Protein AF-A0A1C7MER9-F1 (afdb_monomer_lite)

Organism: Grifola frondosa (NCBI:txid5627)

Secondary structure (DSSP, 8-state):
----S-HHHHHHHHHHS---SSS-HHHHHH-THHHHHHHHHHHTT-TTHHHHHHHHHHHHHHHHS-TTS-HHHHHHHHHHHHHHHHHHHHHHHHHH-HHHHHHHHHHHHHHS-TTTS--S--S-TT--HHHHHHHHHHHTS-THHHHHHHHHHHHHHHHHHHSS--

pLDDT: mean 78.31, std 16.8, range [40.25, 95.25]

InterPro domains:
  IPR029032 AhpD-like [G3DSA:1.20.1290.10] (42-158)
  IPR052999 Peroxisomal Targeting Signal 1 Protein [PTHR28180] (24-131)

Radius of gyration: 22.41 Å; chains: 1; bounding box: 42×61×67 Å

Structure (mmCIF, N/CA/C/O backbone):
data_AF-A0A1C7MER9-F1
#
_entry.id   AF-A0A1C7MER9-F1
#
loop_
_atom_site.group_PDB
_atom_site.id
_atom_site.type_symbol
_atom_site.label_atom_id
_atom_site.label_alt_id
_atom_site.label_comp_id
_atom_site.label_asym_id
_atom_site.label_entity_id
_atom_site.label_seq_id
_atom_site.pdbx_PDB_ins_code
_atom_site.Cartn_x
_atom_site.Cartn_y
_atom_site.Cartn_z
_atom_site.occupancy
_atom_site.B_iso_or_equiv
_atom_site.auth_seq_id
_atom_site.auth_comp_id
_atom_site.auth_asym_id
_atom_site.auth_atom_id
_atom_site.pdbx_PDB_model_num
ATOM 1 N N . MET A 1 1 ? -5.346 -8.469 -21.659 1.00 47.72 1 MET A N 1
ATOM 2 C CA . MET A 1 1 ? -4.185 -8.322 -20.754 1.00 47.72 1 MET A CA 1
ATOM 3 C C . MET A 1 1 ? -4.530 -9.046 -19.468 1.00 47.72 1 MET A C 1
ATOM 5 O O . MET A 1 1 ? -5.666 -8.914 -19.033 1.00 47.72 1 MET A O 1
ATOM 9 N N . ALA A 1 2 ? -3.647 -9.902 -18.952 1.00 50.38 2 ALA A N 1
ATOM 10 C CA . ALA A 1 2 ? -3.983 -10.805 -17.853 1.00 50.38 2 ALA A CA 1
ATOM 11 C C . ALA A 1 2 ? -4.398 -10.006 -16.607 1.00 50.38 2 ALA A C 1
ATOM 13 O O . ALA A 1 2 ? -3.601 -9.254 -16.051 1.00 50.38 2 ALA A O 1
ATOM 14 N N . THR A 1 3 ? -5.651 -10.154 -16.185 1.00 70.88 3 THR A N 1
ATOM 15 C CA . THR A 1 3 ? -6.207 -9.574 -14.958 1.00 70.88 3 THR A CA 1
ATOM 16 C C . THR A 1 3 ? -5.643 -10.319 -13.746 1.00 70.88 3 THR A C 1
ATOM 18 O O . THR A 1 3 ? -6.328 -11.110 -13.104 1.00 70.88 3 THR A O 1
ATOM 21 N N . LEU A 1 4 ? -4.352 -10.128 -13.463 1.00 77.19 4 LEU A N 1
ATOM 22 C CA . LEU A 1 4 ? -3.630 -10.863 -12.416 1.00 77.19 4 LEU A CA 1
ATOM 23 C C . LEU A 1 4 ? -4.157 -10.543 -11.007 1.00 77.19 4 LEU A C 1
ATOM 25 O O . LEU A 1 4 ? -4.188 -11.419 -10.149 1.00 77.19 4 LEU A O 1
ATOM 29 N N . ALA A 1 5 ? -4.648 -9.324 -10.784 1.00 78.31 5 ALA A N 1
ATOM 30 C CA . ALA A 1 5 ? -5.312 -8.923 -9.544 1.00 78.31 5 ALA A CA 1
ATOM 31 C C . ALA A 1 5 ? -6.812 -9.275 -9.563 1.00 78.31 5 ALA A C 1
ATOM 33 O O . ALA A 1 5 ? -7.668 -8.403 -9.445 1.00 78.31 5 ALA A O 1
ATOM 34 N N . THR A 1 6 ? -7.153 -10.551 -9.755 1.00 88.06 6 THR A N 1
ATOM 35 C CA . THR A 1 6 ? -8.549 -11.003 -9.612 1.00 88.06 6 THR A CA 1
ATOM 36 C C . THR A 1 6 ? -8.925 -11.055 -8.127 1.00 88.06 6 THR A C 1
ATOM 38 O O . THR A 1 6 ? -8.088 -11.395 -7.291 1.00 88.06 6 THR A O 1
ATOM 41 N N . THR A 1 7 ? -10.181 -10.762 -7.781 1.00 86.75 7 THR A N 1
ATOM 42 C CA . THR A 1 7 ? -10.674 -10.811 -6.391 1.00 86.75 7 THR A CA 1
ATOM 43 C C . THR A 1 7 ? -10.415 -12.161 -5.728 1.00 86.75 7 THR A C 1
ATOM 45 O O . THR A 1 7 ? -9.922 -12.187 -4.611 1.00 86.75 7 THR A O 1
ATOM 48 N N . THR A 1 8 ? -10.600 -13.268 -6.453 1.00 89.25 8 THR A N 1
ATOM 49 C CA . THR A 1 8 ? -10.319 -14.632 -5.970 1.00 89.25 8 THR A CA 1
ATOM 50 C C . THR A 1 8 ? -8.862 -14.835 -5.554 1.00 89.25 8 THR A C 1
ATOM 52 O O . THR A 1 8 ? -8.577 -15.512 -4.567 1.00 89.25 8 THR A O 1
ATOM 55 N N . PHE A 1 9 ? -7.922 -14.232 -6.284 1.00 90.81 9 PHE A N 1
ATOM 56 C CA . PHE A 1 9 ? -6.506 -14.274 -5.937 1.00 90.81 9 PHE A CA 1
ATOM 57 C C . PHE A 1 9 ? -6.218 -13.434 -4.691 1.00 90.81 9 PHE A C 1
ATOM 59 O O . PHE A 1 9 ? -5.454 -13.868 -3.831 1.00 90.81 9 PHE A O 1
ATOM 66 N N . LEU A 1 10 ? -6.844 -12.261 -4.567 1.00 89.94 10 LEU A N 1
ATOM 67 C CA . LEU A 1 10 ? -6.699 -11.401 -3.390 1.00 89.94 10 LEU A CA 1
ATOM 68 C C . LEU A 1 10 ? -7.320 -12.038 -2.142 1.00 89.94 10 LEU A C 1
ATOM 70 O O . LEU A 1 10 ? -6.689 -12.009 -1.088 1.00 89.94 10 LEU A O 1
ATOM 74 N N . ASP A 1 11 ? -8.478 -12.690 -2.272 1.00 90.12 11 ASP A N 1
ATOM 75 C CA . ASP A 1 11 ? -9.115 -13.483 -1.213 1.00 90.12 11 ASP A CA 1
ATOM 76 C C . ASP A 1 11 ? -8.168 -14.592 -0.732 1.00 90.12 11 ASP A C 1
ATOM 78 O O . ASP A 1 11 ? -7.912 -14.744 0.466 1.00 90.12 11 ASP A O 1
ATOM 82 N N . HIS A 1 12 ? -7.590 -15.338 -1.679 1.00 91.25 12 HIS A N 1
ATOM 83 C CA . HIS A 1 12 ? -6.632 -16.393 -1.376 1.00 91.25 12 HIS A CA 1
ATOM 84 C C . HIS A 1 12 ? -5.375 -15.833 -0.696 1.00 91.25 12 HIS A C 1
ATOM 86 O O . HIS A 1 12 ? -4.958 -16.344 0.342 1.00 91.25 12 HIS A O 1
ATOM 92 N N . LEU A 1 13 ? -4.796 -14.753 -1.226 1.00 89.81 13 LEU A N 1
ATOM 93 C CA . LEU A 1 13 ? -3.622 -14.098 -0.650 1.00 89.81 13 LEU A CA 1
ATOM 94 C C . LEU A 1 13 ? -3.915 -13.634 0.779 1.00 89.81 13 LEU A C 1
ATOM 96 O O . LEU A 1 13 ? -3.145 -13.939 1.684 1.00 89.81 13 LEU A O 1
ATOM 100 N N . LYS A 1 14 ? -5.054 -12.975 1.005 1.00 88.75 14 LYS A N 1
ATOM 101 C CA . LYS A 1 14 ? -5.511 -12.530 2.325 1.00 88.75 14 LYS A CA 1
ATOM 102 C C . LYS A 1 14 ? -5.655 -13.696 3.305 1.00 88.75 14 LYS A C 1
ATOM 104 O O . LYS A 1 14 ? -5.273 -13.538 4.461 1.00 88.75 14 LYS A O 1
ATOM 109 N N . SER A 1 15 ? -6.126 -14.861 2.852 1.00 89.38 15 SER A N 1
ATOM 110 C CA . SER A 1 15 ? -6.293 -16.051 3.704 1.00 89.38 15 SER A CA 1
ATOM 111 C C . SER A 1 15 ? -4.976 -16.614 4.262 1.00 89.38 15 SER A C 1
ATOM 113 O O . SER A 1 15 ? -4.970 -17.203 5.341 1.00 89.38 15 SER A O 1
ATOM 115 N N . ILE A 1 16 ? -3.851 -16.390 3.570 1.00 91.06 16 ILE A N 1
ATOM 116 C CA . ILE A 1 16 ? -2.515 -16.837 4.002 1.00 91.06 16 ILE A CA 1
ATOM 117 C C . ILE A 1 16 ? -1.994 -15.990 5.176 1.00 91.06 16 ILE A C 1
ATOM 119 O O . ILE A 1 16 ? -1.170 -16.454 5.968 1.00 91.06 16 ILE A O 1
ATOM 123 N N . TYR A 1 17 ? -2.469 -14.750 5.325 1.00 85.38 17 TYR A N 1
ATOM 124 C CA . TYR A 1 17 ? -2.041 -13.869 6.408 1.00 85.38 17 TYR A CA 1
ATOM 125 C C . TYR A 1 17 ? -2.947 -14.027 7.634 1.00 85.38 17 TYR A C 1
ATOM 127 O O . TYR A 1 17 ? -4.158 -13.826 7.536 1.00 85.38 17 TYR A O 1
ATOM 135 N N . PRO A 1 18 ? -2.392 -14.325 8.824 1.00 77.00 18 PRO A N 1
ATOM 136 C CA . PRO A 1 18 ? -3.201 -14.540 10.015 1.00 77.00 18 PRO A CA 1
ATOM 137 C C . PRO A 1 18 ? -3.895 -13.241 10.443 1.00 77.00 18 PRO A C 1
ATOM 139 O O . PRO A 1 18 ? -3.251 -12.300 10.915 1.00 77.00 18 PRO A O 1
ATOM 142 N N . ALA A 1 19 ? -5.223 -13.205 10.329 1.00 66.94 19 ALA A N 1
ATOM 143 C CA . ALA A 1 19 ? -6.045 -12.153 10.911 1.00 66.94 19 ALA A CA 1
ATOM 144 C C . ALA A 1 19 ? -6.086 -12.350 12.434 1.00 66.94 19 ALA A C 1
ATOM 146 O O . ALA A 1 19 ? -6.776 -13.228 12.953 1.00 66.94 19 ALA A O 1
ATOM 147 N N . ARG A 1 20 ? -5.294 -11.568 13.174 1.00 59.06 20 ARG A N 1
ATOM 148 C CA . ARG A 1 20 ? -5.305 -11.590 14.642 1.00 59.06 20 ARG A CA 1
ATOM 149 C C . ARG A 1 20 ? -6.592 -10.947 15.167 1.00 59.06 20 ARG A C 1
ATOM 151 O O . ARG A 1 20 ? -6.563 -9.774 15.494 1.00 59.06 20 ARG A O 1
ATOM 158 N N . GLY A 1 21 ? -7.664 -11.734 15.274 1.00 53.97 21 GLY A N 1
ATOM 159 C CA . GLY A 1 21 ? -8.846 -11.467 16.105 1.00 53.97 21 GLY A CA 1
ATOM 160 C C . GLY A 1 21 ? -9.699 -10.239 15.744 1.00 5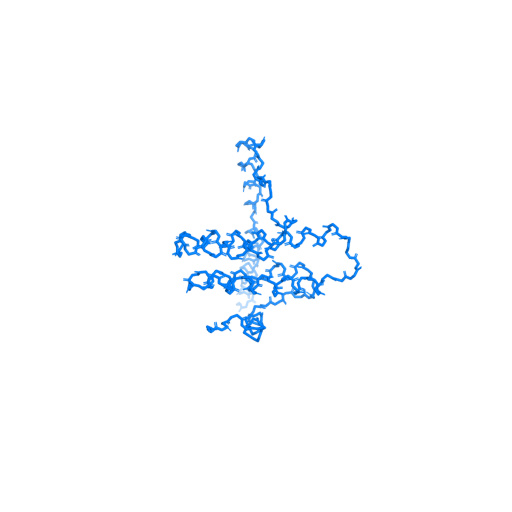3.97 21 GLY A C 1
ATOM 161 O O . GLY A 1 21 ? -9.237 -9.109 15.800 1.00 53.97 21 GLY A O 1
ATOM 162 N N . SER A 1 22 ? -10.995 -10.489 15.520 1.00 54.22 22 SER A N 1
ATOM 163 C CA . SER A 1 22 ? -12.077 -9.523 15.249 1.00 54.22 22 SER A CA 1
ATOM 164 C C . SER A 1 22 ? -11.963 -8.743 13.927 1.00 54.22 22 SER A C 1
ATOM 166 O O . SER A 1 22 ? -10.895 -8.279 13.538 1.00 54.22 22 SER A O 1
ATOM 168 N N . LEU A 1 23 ? -13.091 -8.600 13.220 1.00 66.62 23 LEU A N 1
ATOM 169 C CA . LEU A 1 23 ? -13.252 -7.806 11.991 1.00 66.62 23 LEU A CA 1
ATOM 170 C C . LEU A 1 23 ? -13.205 -6.299 12.310 1.00 66.62 23 LEU A C 1
ATOM 172 O O . LEU A 1 23 ? -14.143 -5.567 12.020 1.00 66.62 23 LEU A O 1
ATOM 176 N N . THR A 1 24 ? -12.149 -5.833 12.975 1.00 76.94 24 THR A N 1
ATOM 177 C CA . THR A 1 24 ? -11.969 -4.415 13.300 1.00 76.94 24 THR A CA 1
ATOM 178 C C . THR A 1 24 ? -11.172 -3.715 12.207 1.00 76.94 24 THR A C 1
ATOM 180 O O . THR A 1 24 ? -10.283 -4.306 11.583 1.00 76.94 24 THR A O 1
ATOM 183 N N . SER A 1 25 ? -11.436 -2.424 12.001 1.00 78.31 25 SER A N 1
ATOM 184 C CA . SER A 1 25 ? -10.648 -1.579 11.095 1.00 78.31 25 SER A CA 1
ATOM 185 C C . SER A 1 25 ? -9.144 -1.631 11.397 1.00 78.31 25 SER A C 1
ATOM 187 O O . SER A 1 25 ? -8.312 -1.643 10.487 1.00 78.31 25 SER A O 1
ATOM 189 N N . GLU A 1 26 ? -8.774 -1.724 12.679 1.00 81.31 26 GLU A N 1
ATOM 190 C CA . GLU A 1 26 ? -7.378 -1.82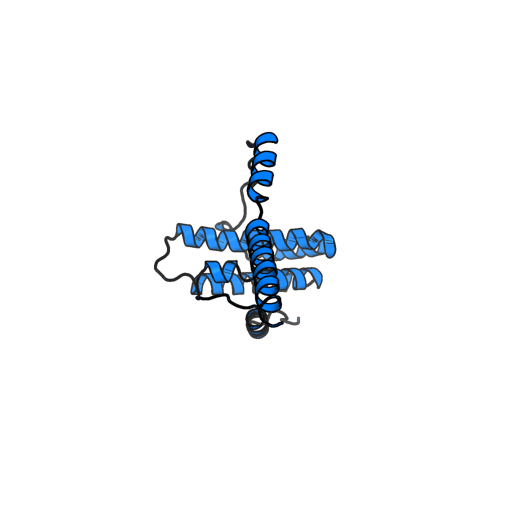8 13.108 1.00 81.31 26 GLU A CA 1
ATOM 191 C C . GLU A 1 26 ? -6.728 -3.140 12.648 1.00 81.31 26 GLU A C 1
ATOM 193 O O . GL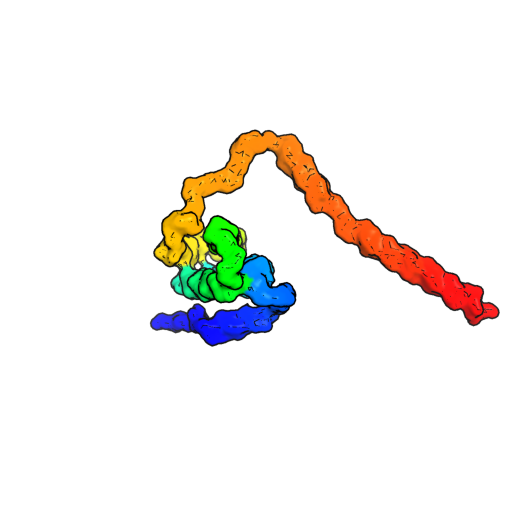U A 1 26 ? -5.591 -3.125 12.168 1.00 81.31 26 GLU A O 1
ATOM 198 N N . ALA A 1 27 ? -7.450 -4.263 12.716 1.00 82.44 27 ALA A N 1
ATOM 199 C CA . ALA A 1 27 ? -6.955 -5.554 12.244 1.00 82.44 27 ALA A CA 1
ATOM 200 C C . ALA A 1 27 ? -6.712 -5.550 10.726 1.00 82.44 27 ALA A C 1
ATOM 202 O O . ALA A 1 27 ? -5.700 -6.088 10.267 1.00 82.44 27 ALA A O 1
ATOM 203 N N . VAL A 1 28 ? -7.581 -4.888 9.950 1.00 83.44 28 VAL A N 1
ATOM 204 C CA . VAL A 1 28 ? -7.396 -4.709 8.498 1.00 83.44 28 VAL A CA 1
ATOM 205 C C . VAL A 1 28 ? -6.131 -3.896 8.212 1.00 83.44 28 VAL A C 1
ATOM 207 O O . VAL A 1 28 ? -5.298 -4.312 7.409 1.00 83.44 28 VAL A O 1
ATOM 210 N N . LEU A 1 29 ? -5.931 -2.777 8.916 1.00 84.81 29 LEU A N 1
ATOM 211 C CA . LEU A 1 29 ? -4.748 -1.923 8.757 1.00 84.81 29 LEU A CA 1
ATOM 212 C C . LEU A 1 29 ? -3.447 -2.561 9.264 1.00 84.81 29 LEU A C 1
ATOM 214 O O . LEU A 1 29 ? -2.362 -2.129 8.855 1.00 84.81 29 LEU A O 1
ATOM 218 N N . ALA A 1 30 ? -3.529 -3.505 10.200 1.00 86.19 30 ALA A N 1
ATOM 219 C CA . ALA A 1 30 ? -2.385 -4.231 10.744 1.00 86.19 30 ALA A CA 1
ATOM 220 C C . ALA A 1 30 ? -1.965 -5.416 9.864 1.00 86.19 30 ALA A C 1
ATOM 222 O O . ALA A 1 30 ? -0.812 -5.847 9.935 1.00 86.19 30 ALA A O 1
ATOM 223 N N . ASN A 1 31 ? -2.876 -5.943 9.045 1.00 88.81 31 ASN A N 1
ATOM 224 C CA . ASN A 1 31 ? -2.596 -7.090 8.198 1.00 88.81 31 ASN A CA 1
ATOM 225 C C . ASN A 1 31 ? -1.720 -6.671 6.994 1.00 88.81 31 ASN A C 1
ATOM 227 O O . ASN A 1 31 ? -2.139 -5.834 6.199 1.00 88.81 31 ASN A O 1
ATOM 231 N N . PRO A 1 32 ? -0.508 -7.233 6.819 1.00 91.12 32 PRO A N 1
ATOM 232 C CA . PRO A 1 32 ? 0.435 -6.772 5.800 1.00 91.12 32 PRO A CA 1
ATOM 233 C C . PRO A 1 32 ? 0.110 -7.238 4.371 1.00 91.12 32 PRO A C 1
ATOM 235 O O . PRO A 1 32 ? 0.840 -6.868 3.451 1.00 91.12 32 PRO A O 1
ATOM 238 N N . TRP A 1 33 ? -0.944 -8.037 4.161 1.00 93.12 33 TRP A N 1
ATOM 239 C CA . TRP A 1 33 ? -1.256 -8.670 2.872 1.00 93.12 33 TRP A CA 1
ATOM 240 C C . TRP A 1 33 ? -1.264 -7.682 1.690 1.00 93.12 33 TRP A C 1
ATOM 242 O O . TRP A 1 33 ? -0.642 -7.942 0.660 1.00 93.12 33 TRP A O 1
ATOM 252 N N . PHE A 1 34 ? -1.897 -6.516 1.859 1.00 93.12 34 PHE A N 1
ATOM 253 C CA . PHE A 1 34 ? -2.048 -5.515 0.799 1.00 93.12 34 PHE A CA 1
ATOM 254 C C . PHE A 1 34 ? -0.728 -4.808 0.471 1.00 93.12 34 PHE A C 1
ATOM 256 O O . PHE A 1 34 ? -0.484 -4.452 -0.682 1.00 93.12 34 PHE A O 1
ATOM 263 N N . LEU A 1 35 ? 0.153 -4.645 1.465 1.00 94.56 35 LEU A N 1
ATOM 264 C CA . LEU A 1 35 ? 1.489 -4.081 1.268 1.00 94.56 35 LEU A CA 1
ATOM 265 C C . LEU A 1 35 ? 2.358 -5.042 0.465 1.00 94.56 35 LEU A C 1
ATOM 267 O O . LEU A 1 35 ? 3.006 -4.633 -0.495 1.00 94.56 35 LEU A O 1
ATOM 271 N N . VAL A 1 36 ? 2.341 -6.325 0.834 1.00 93.88 36 VAL A N 1
ATOM 272 C CA . VAL A 1 36 ? 3.121 -7.352 0.135 1.00 93.88 36 VAL A CA 1
ATOM 273 C C . VAL A 1 36 ? 2.633 -7.507 -1.302 1.00 93.88 36 VAL A C 1
ATOM 275 O O . VAL A 1 36 ? 3.455 -7.516 -2.215 1.00 93.88 36 VAL A O 1
ATOM 278 N N . ALA A 1 37 ? 1.316 -7.552 -1.517 1.00 94.31 37 ALA A N 1
ATOM 279 C CA . ALA A 1 37 ? 0.735 -7.624 -2.854 1.00 94.31 37 ALA A CA 1
ATOM 280 C C . ALA A 1 37 ? 1.159 -6.429 -3.724 1.00 94.31 37 ALA A C 1
ATOM 282 O O . ALA A 1 37 ? 1.678 -6.620 -4.822 1.00 94.31 37 ALA A O 1
ATOM 283 N N . ALA A 1 38 ? 1.014 -5.197 -3.226 1.00 94.38 38 ALA A N 1
ATOM 284 C CA . ALA A 1 38 ? 1.381 -4.002 -3.984 1.00 94.38 38 ALA A CA 1
ATOM 285 C C . ALA A 1 38 ? 2.884 -3.922 -4.291 1.00 94.38 38 ALA A C 1
ATOM 287 O O . ALA A 1 38 ? 3.265 -3.582 -5.412 1.00 94.38 38 ALA A O 1
ATOM 288 N N . VAL A 1 39 ? 3.745 -4.280 -3.333 1.00 95.19 39 VAL A N 1
ATOM 289 C CA . VAL A 1 39 ? 5.200 -4.329 -3.543 1.00 95.19 39 VAL A CA 1
ATOM 290 C C . VAL A 1 39 ? 5.582 -5.415 -4.549 1.00 95.19 39 VAL A C 1
ATOM 292 O O . VAL A 1 39 ? 6.449 -5.178 -5.392 1.00 95.19 39 VAL A O 1
ATOM 295 N N . ALA A 1 40 ? 4.930 -6.579 -4.511 1.00 94.44 40 ALA A N 1
ATOM 296 C CA . ALA A 1 40 ? 5.155 -7.646 -5.481 1.00 94.44 40 ALA A CA 1
ATOM 297 C C . ALA A 1 40 ? 4.747 -7.209 -6.895 1.00 94.44 40 ALA A C 1
ATOM 299 O O . ALA A 1 40 ? 5.557 -7.314 -7.811 1.00 94.44 40 ALA A O 1
ATOM 300 N N . PHE A 1 41 ? 3.553 -6.631 -7.070 1.00 93.88 41 PHE A N 1
ATOM 301 C CA . PHE A 1 41 ? 3.095 -6.131 -8.372 1.00 93.88 41 PHE A CA 1
ATOM 302 C C . PHE A 1 41 ? 3.973 -4.999 -8.919 1.00 93.88 41 PHE A C 1
ATOM 304 O O . PHE A 1 41 ? 4.341 -5.026 -10.094 1.00 93.88 41 PHE A O 1
ATOM 311 N N . SER A 1 42 ? 4.392 -4.064 -8.060 1.00 94.44 42 SER A N 1
ATOM 312 C CA . SER A 1 42 ? 5.374 -3.028 -8.408 1.00 94.44 42 SER A CA 1
ATOM 313 C C . SER A 1 42 ? 6.696 -3.649 -8.877 1.00 94.44 42 SER A C 1
ATOM 315 O O . SER A 1 42 ? 7.209 -3.328 -9.952 1.00 94.44 42 SER A O 1
ATOM 317 N N . SER A 1 43 ? 7.219 -4.619 -8.120 1.00 93.94 43 SER A N 1
ATOM 318 C CA . SER A 1 43 ? 8.473 -5.310 -8.448 1.00 93.94 43 SER A CA 1
ATOM 319 C C . SER A 1 43 ? 8.369 -6.122 -9.740 1.00 93.94 43 SER A C 1
ATOM 321 O O . SER A 1 43 ? 9.340 -6.188 -10.492 1.00 93.94 43 SER A O 1
ATOM 323 N N . SER A 1 44 ? 7.200 -6.685 -10.038 1.00 93.00 44 SER A N 1
ATOM 324 C CA . SER A 1 44 ? 6.902 -7.417 -11.273 1.00 93.00 44 SER A CA 1
ATOM 325 C C . SER A 1 44 ? 6.593 -6.518 -12.474 1.00 93.00 44 SER A C 1
ATOM 327 O O . SER A 1 44 ? 6.322 -7.047 -13.548 1.00 93.00 44 SER A O 1
ATOM 329 N N . ASN A 1 45 ? 6.675 -5.189 -12.330 1.00 91.88 45 ASN A N 1
ATOM 330 C CA . ASN A 1 45 ? 6.357 -4.219 -13.382 1.00 91.88 45 ASN A CA 1
ATOM 331 C C . ASN A 1 45 ? 4.902 -4.330 -13.883 1.00 91.88 45 ASN A C 1
ATOM 333 O O . ASN A 1 45 ? 4.647 -4.269 -15.083 1.00 91.88 45 ASN A O 1
ATOM 337 N N . ILE A 1 46 ? 3.964 -4.507 -12.947 1.00 93.62 46 ILE A N 1
ATOM 338 C CA . ILE A 1 46 ? 2.515 -4.557 -13.195 1.00 93.62 46 ILE A CA 1
ATOM 339 C C . ILE A 1 46 ? 1.848 -3.442 -12.366 1.00 93.62 46 ILE A C 1
ATOM 341 O O . ILE A 1 46 ? 1.187 -3.717 -11.357 1.00 93.62 46 ILE A O 1
ATOM 345 N N . PRO A 1 47 ? 2.071 -2.161 -12.709 1.00 92.75 47 PRO A N 1
ATOM 346 C CA . PRO A 1 47 ? 1.541 -1.040 -11.934 1.00 92.75 47 PRO A CA 1
ATOM 347 C C . PRO A 1 47 ? 0.003 -0.967 -11.964 1.00 92.75 47 PRO A C 1
ATOM 349 O O . PRO A 1 47 ? -0.604 -0.449 -11.028 1.00 92.75 47 PRO A O 1
ATOM 352 N N . GLU A 1 48 ? -0.646 -1.544 -12.975 1.00 93.12 48 GLU A N 1
ATOM 353 C CA . GLU A 1 48 ? -2.104 -1.542 -13.156 1.00 93.12 48 GLU A CA 1
ATOM 354 C C . GLU A 1 48 ? -2.838 -2.394 -12.108 1.00 93.12 48 GLU A C 1
ATOM 356 O O . GLU A 1 48 ? -4.025 -2.193 -11.856 1.00 93.12 48 GLU A O 1
ATOM 361 N N . ALA A 1 49 ? -2.143 -3.338 -11.466 1.00 92.75 49 ALA A N 1
ATOM 362 C CA . ALA A 1 49 ? -2.702 -4.173 -10.403 1.00 92.75 49 ALA A CA 1
ATOM 363 C C . ALA A 1 49 ? -2.808 -3.435 -9.056 1.00 92.75 49 ALA A C 1
ATOM 365 O O . ALA A 1 49 ? -3.600 -3.817 -8.195 1.00 92.75 49 ALA A O 1
ATOM 366 N N . ILE A 1 50 ? -2.025 -2.373 -8.859 1.00 93.75 50 ILE A N 1
ATOM 367 C CA . ILE A 1 50 ? -1.934 -1.652 -7.582 1.00 93.75 50 ILE A CA 1
ATOM 368 C C . ILE A 1 50 ? -3.239 -0.924 -7.233 1.00 93.75 50 ILE A C 1
ATOM 370 O O . ILE A 1 50 ? -3.686 -1.070 -6.092 1.00 93.75 50 ILE A O 1
ATOM 374 N N . PRO A 1 51 ? -3.892 -0.204 -8.167 1.00 93.75 51 PRO A N 1
ATOM 375 C CA . PRO A 1 51 ? -5.230 0.336 -7.947 1.00 93.75 51 PRO A CA 1
ATOM 376 C C . PRO A 1 51 ? -6.238 -0.703 -7.454 1.00 93.75 51 PRO A C 1
ATOM 378 O O . PRO A 1 51 ? -6.953 -0.459 -6.489 1.00 93.75 51 PRO A O 1
ATOM 381 N N . VAL A 1 52 ? -6.230 -1.897 -8.054 1.00 93.81 52 VAL A N 1
ATOM 382 C CA . VAL A 1 52 ? -7.163 -2.979 -7.710 1.00 93.81 52 VAL A CA 1
ATOM 383 C C . VAL A 1 52 ? -6.936 -3.476 -6.281 1.00 93.81 52 VAL A C 1
ATOM 385 O O . VAL A 1 52 ? -7.891 -3.671 -5.531 1.00 93.81 52 VAL A O 1
ATOM 388 N N . VAL A 1 53 ? -5.671 -3.634 -5.873 1.00 93.88 53 VAL A N 1
ATOM 389 C CA . VAL A 1 53 ? -5.313 -3.997 -4.490 1.00 93.88 53 VAL A CA 1
ATOM 390 C C . VAL A 1 53 ? -5.753 -2.914 -3.504 1.00 93.88 53 VAL A C 1
ATOM 392 O O . VAL A 1 53 ? -6.283 -3.234 -2.439 1.00 93.88 53 VAL A O 1
ATOM 395 N N . PHE A 1 54 ? -5.544 -1.641 -3.847 1.00 93.69 54 PHE A N 1
ATOM 396 C CA . PHE A 1 54 ? -5.941 -0.512 -3.008 1.00 93.69 54 PHE A CA 1
ATOM 397 C C . PHE A 1 54 ? -7.459 -0.447 -2.822 1.00 93.69 54 PHE A C 1
ATOM 399 O O . PHE A 1 54 ? -7.921 -0.353 -1.686 1.00 93.69 54 PHE A O 1
ATOM 406 N N . ASP A 1 55 ? -8.230 -0.568 -3.902 1.00 93.25 55 ASP A N 1
ATOM 407 C CA . ASP A 1 55 ? -9.694 -0.549 -3.854 1.00 93.25 55 ASP A CA 1
ATOM 408 C C . ASP A 1 55 ? -10.253 -1.736 -3.068 1.00 93.25 55 ASP A C 1
ATOM 410 O O . ASP A 1 55 ? -11.150 -1.565 -2.239 1.00 93.25 55 ASP A O 1
ATOM 414 N N . TYR A 1 56 ? -9.691 -2.932 -3.263 1.00 92.50 56 TYR A N 1
ATOM 415 C CA . TYR A 1 56 ? -10.071 -4.112 -2.489 1.00 92.50 56 TYR A CA 1
ATOM 416 C C . TYR A 1 56 ? -9.810 -3.889 -0.988 1.00 92.50 56 TYR A C 1
ATOM 418 O O . TYR A 1 56 ? -10.703 -4.096 -0.165 1.00 92.50 56 TYR A O 1
ATOM 426 N N . ALA A 1 57 ? -8.625 -3.393 -0.616 1.00 91.88 57 ALA A N 1
ATOM 427 C CA . ALA A 1 57 ? -8.284 -3.121 0.781 1.00 91.88 57 ALA A CA 1
ATOM 428 C C . ALA A 1 57 ? -9.129 -1.984 1.392 1.00 91.88 57 ALA A C 1
ATOM 430 O O . ALA A 1 57 ? -9.479 -2.030 2.572 1.00 91.88 57 ALA A O 1
ATOM 431 N N . LEU A 1 58 ? -9.495 -0.970 0.602 1.00 91.62 58 LEU A N 1
ATOM 432 C CA . LEU A 1 58 ? -10.422 0.080 1.026 1.00 91.62 58 LEU A CA 1
ATOM 433 C C . LEU A 1 58 ? -11.834 -0.458 1.266 1.00 91.62 58 LEU A C 1
ATOM 435 O O . LEU A 1 58 ? -12.494 -0.016 2.206 1.00 91.62 58 LEU A O 1
ATOM 439 N N . ASN A 1 59 ? -12.313 -1.377 0.429 1.00 90.62 59 ASN A N 1
ATOM 440 C CA . ASN A 1 59 ? -13.626 -1.993 0.599 1.00 90.62 59 ASN A CA 1
ATOM 441 C C . ASN A 1 59 ? -13.668 -2.878 1.848 1.00 90.62 59 ASN A C 1
ATOM 443 O O . ASN A 1 59 ? -14.619 -2.769 2.619 1.00 90.62 59 ASN A O 1
ATOM 447 N N . ASP A 1 60 ? -12.612 -3.651 2.109 1.00 88.88 60 ASP A N 1
ATOM 448 C CA . ASP A 1 60 ? -12.439 -4.386 3.368 1.00 88.88 60 ASP A CA 1
ATOM 449 C C . ASP A 1 60 ? -12.508 -3.462 4.590 1.00 88.88 60 ASP A C 1
ATOM 451 O O . ASP A 1 60 ? -13.185 -3.758 5.573 1.00 88.88 60 ASP A O 1
ATOM 455 N N . LEU A 1 61 ? -11.826 -2.316 4.522 1.00 89.00 61 LEU A N 1
ATOM 456 C CA . LEU A 1 61 ? -11.807 -1.337 5.605 1.00 89.00 61 LEU A CA 1
ATOM 457 C C . LEU A 1 61 ? -13.202 -0.730 5.820 1.00 89.00 61 LEU A C 1
ATOM 459 O O . LEU A 1 61 ? -13.653 -0.633 6.956 1.00 89.00 61 LEU A O 1
ATOM 463 N N . LYS A 1 62 ? -13.925 -0.387 4.747 1.00 88.38 62 LYS A N 1
ATOM 464 C CA . LYS A 1 62 ? -15.317 0.095 4.832 1.00 88.38 62 LYS A CA 1
ATOM 465 C C . LYS A 1 62 ? -16.269 -0.949 5.423 1.00 88.38 62 LYS A C 1
ATOM 467 O O . LYS A 1 62 ? -17.200 -0.564 6.115 1.00 88.38 62 LYS A O 1
ATOM 472 N N . GLN A 1 63 ? -16.056 -2.237 5.153 1.00 86.12 63 GLN A N 1
ATOM 473 C CA . GLN A 1 63 ? -16.862 -3.321 5.729 1.00 86.12 63 GLN A CA 1
ATOM 474 C C . GLN A 1 63 ? -16.553 -3.551 7.215 1.00 86.12 63 GLN A C 1
ATOM 476 O O . GLN A 1 63 ? -17.456 -3.859 7.986 1.00 86.12 63 GLN A O 1
ATOM 481 N N . ALA A 1 64 ? -15.288 -3.395 7.616 1.00 83.62 64 ALA A N 1
ATOM 482 C CA . ALA A 1 64 ? -14.854 -3.512 9.009 1.00 83.62 64 ALA A CA 1
ATOM 483 C C . ALA A 1 64 ? -15.236 -2.291 9.870 1.00 83.62 64 ALA A C 1
ATOM 485 O O . ALA A 1 64 ? -15.304 -2.392 11.095 1.00 83.62 64 ALA A O 1
ATOM 486 N N . GLN A 1 65 ? -15.508 -1.144 9.239 1.00 82.94 65 GLN A N 1
ATOM 487 C CA . GLN A 1 65 ? -16.111 0.016 9.887 1.00 82.94 65 GLN A CA 1
ATOM 488 C C . GLN A 1 65 ? -17.574 -0.303 10.222 1.00 82.94 65 GLN A C 1
ATOM 490 O O . GLN A 1 65 ? -18.474 -0.120 9.403 1.00 82.94 65 GLN A O 1
ATOM 495 N N . SER A 1 66 ? -17.827 -0.784 11.442 1.00 65.00 66 SER A N 1
ATOM 496 C CA . SER A 1 66 ? -19.181 -0.813 11.993 1.00 65.00 66 SER A CA 1
ATOM 497 C C . SER A 1 66 ? -19.756 0.609 12.008 1.00 65.00 66 SER A C 1
ATOM 499 O O . SER A 1 66 ? -19.029 1.590 12.165 1.00 65.00 66 SER A O 1
ATOM 501 N N . HIS A 1 67 ? -21.075 0.720 11.844 1.00 58.03 67 HIS A N 1
ATOM 502 C CA . HIS A 1 67 ? -21.846 1.961 11.650 1.00 58.03 67 HIS A CA 1
ATOM 503 C C . HIS A 1 67 ? -21.738 3.011 12.791 1.00 58.03 67 HIS A C 1
ATOM 505 O O . HIS A 1 67 ? -22.453 4.011 12.768 1.00 58.03 67 HIS A O 1
ATOM 511 N N . ASP A 1 68 ? -20.870 2.772 13.777 1.00 58.00 68 ASP A N 1
ATOM 512 C CA . ASP A 1 68 ? -20.756 3.452 15.073 1.00 58.00 68 ASP A CA 1
ATOM 513 C C . ASP A 1 68 ? -19.499 4.349 15.180 1.00 58.00 68 ASP A C 1
ATOM 515 O O . ASP A 1 68 ? -19.244 4.981 16.204 1.00 58.00 68 ASP A O 1
ATOM 519 N N . LEU A 1 69 ? -18.678 4.413 14.123 1.00 66.44 69 LEU A N 1
ATOM 520 C CA . LEU A 1 69 ? -17.491 5.273 14.072 1.00 66.44 69 LEU A CA 1
ATOM 521 C C . LEU A 1 69 ? -17.827 6.670 13.534 1.00 66.44 69 LEU A C 1
ATOM 523 O O . LEU A 1 69 ? -18.458 6.827 12.488 1.00 66.44 69 LEU A O 1
ATOM 527 N N . THR A 1 70 ? -17.329 7.702 14.220 1.00 74.69 70 THR A N 1
ATOM 528 C CA . THR A 1 70 ? -17.376 9.098 13.765 1.00 74.69 70 THR A CA 1
ATOM 529 C C . THR A 1 70 ? -16.792 9.228 12.353 1.00 74.69 70 THR A C 1
ATOM 531 O O . THR A 1 70 ? -15.731 8.678 12.060 1.00 74.69 70 THR A O 1
ATOM 534 N N . SER A 1 71 ? -17.424 10.029 11.488 1.00 77.50 71 SER A N 1
ATOM 535 C CA . SER A 1 71 ? -16.955 10.269 10.108 1.00 77.50 71 SER A CA 1
ATOM 536 C C . SER A 1 71 ? -15.468 10.659 10.018 1.00 77.50 71 SER A C 1
ATOM 538 O O . SER A 1 71 ? -14.800 10.316 9.045 1.00 77.50 71 SER A O 1
ATOM 540 N N . GLU A 1 72 ? -14.937 11.345 11.035 1.00 82.38 72 GLU A N 1
ATOM 541 C CA . GLU A 1 72 ? -13.532 11.762 11.095 1.00 82.38 72 GLU A CA 1
ATOM 542 C C . GLU A 1 72 ? -12.567 10.588 11.330 1.00 82.38 72 GLU A C 1
ATOM 544 O O . GLU A 1 72 ? -11.541 10.485 10.660 1.00 82.38 72 GLU A O 1
ATOM 549 N N . THR A 1 73 ? -12.878 9.659 12.241 1.00 82.88 73 THR A N 1
ATOM 550 C CA . THR A 1 73 ? -11.985 8.520 12.522 1.00 82.88 73 THR A CA 1
ATOM 551 C C . THR A 1 73 ? -11.930 7.575 11.328 1.00 82.88 73 THR A C 1
ATOM 553 O O . THR A 1 73 ? -10.847 7.147 10.925 1.00 82.88 73 THR A O 1
ATOM 556 N N . ALA A 1 74 ? -13.077 7.347 10.684 1.00 83.62 74 ALA A N 1
ATOM 557 C CA . ALA A 1 74 ? -13.166 6.551 9.470 1.00 83.62 74 ALA A CA 1
ATOM 558 C C . ALA A 1 74 ? -12.334 7.136 8.316 1.00 83.62 74 ALA A C 1
ATOM 560 O O . ALA A 1 74 ? -11.732 6.394 7.532 1.00 83.62 74 ALA A O 1
ATOM 561 N N . PHE A 1 75 ? -12.278 8.467 8.217 1.00 86.75 75 PHE A N 1
ATOM 562 C CA . PHE A 1 75 ? -11.443 9.166 7.247 1.00 86.75 75 PHE A CA 1
ATOM 563 C C . PHE A 1 75 ? -9.946 9.006 7.555 1.00 86.75 75 PHE A C 1
ATOM 565 O O . PHE A 1 75 ? -9.172 8.657 6.658 1.00 86.75 75 PHE A O 1
ATOM 572 N N . GLN A 1 76 ? -9.536 9.172 8.818 1.00 87.12 76 GLN A N 1
ATOM 573 C CA . GLN A 1 76 ? -8.140 8.989 9.238 1.00 87.12 76 GLN A CA 1
ATOM 574 C C . GLN A 1 76 ? -7.625 7.567 8.972 1.00 87.12 76 GLN A C 1
ATOM 576 O O . GLN A 1 76 ? -6.464 7.394 8.596 1.00 87.12 76 GLN A O 1
ATOM 581 N N . GLU A 1 77 ? -8.472 6.546 9.103 1.00 88.62 77 GLU A N 1
ATOM 582 C CA . GLU A 1 77 ? -8.117 5.157 8.788 1.00 88.62 77 GLU A CA 1
ATOM 583 C C . GLU A 1 77 ? -7.867 4.937 7.291 1.00 88.62 77 GLU A C 1
ATOM 585 O O . GLU A 1 77 ? -6.851 4.346 6.912 1.00 88.62 77 GLU A O 1
ATOM 590 N N . ARG A 1 78 ? -8.744 5.465 6.426 1.00 90.12 78 ARG A N 1
ATOM 591 C CA . ARG A 1 78 ? -8.576 5.408 4.960 1.00 90.12 78 ARG A CA 1
ATOM 592 C C . ARG A 1 78 ? -7.320 6.150 4.522 1.00 90.12 78 ARG A C 1
ATOM 594 O O . ARG A 1 78 ? -6.559 5.657 3.687 1.00 90.12 78 ARG A O 1
ATOM 601 N N . LEU A 1 79 ? -7.073 7.310 5.128 1.00 90.00 79 LEU A N 1
ATOM 602 C CA . LEU A 1 79 ? -5.850 8.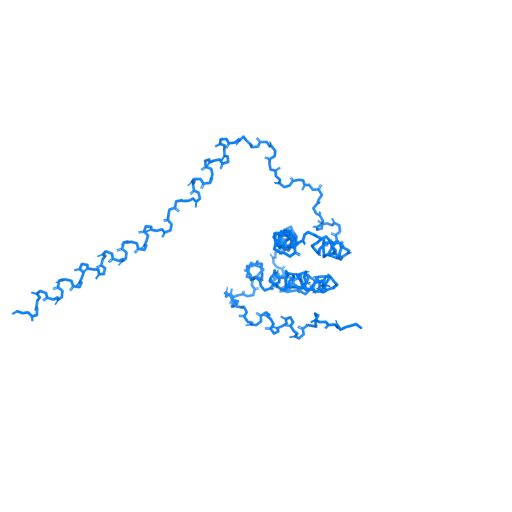069 4.915 1.00 90.00 79 LEU A CA 1
ATOM 603 C C . LEU A 1 79 ? -4.636 7.249 5.354 1.00 90.00 79 LEU A C 1
ATOM 605 O O . LEU A 1 79 ? -3.680 7.125 4.593 1.00 90.00 79 LEU A O 1
ATOM 609 N N . GLY A 1 80 ? -4.695 6.627 6.534 1.00 89.69 80 GLY A N 1
ATOM 610 C CA . GLY A 1 80 ? -3.664 5.736 7.062 1.00 89.69 80 GLY A CA 1
ATOM 611 C C . GLY A 1 80 ? -3.326 4.576 6.124 1.00 89.69 80 GLY A C 1
ATOM 612 O O . GLY A 1 80 ? -2.144 4.306 5.906 1.00 89.69 80 GLY A O 1
ATOM 613 N N . LEU A 1 81 ? -4.330 3.937 5.517 1.00 92.06 81 LEU A N 1
ATOM 614 C CA . LEU A 1 81 ? -4.136 2.898 4.499 1.00 92.06 81 LEU A CA 1
ATOM 615 C C . LEU A 1 81 ? -3.359 3.444 3.297 1.00 92.06 81 LEU A C 1
ATOM 617 O O . LEU A 1 81 ? -2.329 2.881 2.918 1.00 92.06 81 LEU A O 1
ATOM 621 N N . ALA A 1 82 ? -3.806 4.575 2.742 1.00 92.50 82 ALA A N 1
ATOM 622 C CA . ALA A 1 82 ? -3.154 5.224 1.608 1.00 92.50 82 ALA A CA 1
ATOM 623 C C . ALA A 1 82 ? -1.694 5.608 1.915 1.00 92.50 82 ALA A C 1
ATOM 625 O O . ALA A 1 82 ? -0.811 5.385 1.083 1.00 92.50 82 ALA A O 1
ATOM 626 N N . ARG A 1 83 ? -1.420 6.124 3.123 1.00 92.00 83 ARG A N 1
ATOM 627 C CA . ARG A 1 83 ? -0.056 6.446 3.579 1.00 92.00 83 ARG A CA 1
ATOM 628 C C . ARG A 1 83 ? 0.828 5.207 3.619 1.00 92.00 83 ARG A C 1
ATOM 630 O O . ARG A 1 83 ? 1.923 5.223 3.067 1.00 92.00 83 ARG A O 1
ATOM 637 N N . LYS A 1 84 ? 0.351 4.131 4.253 1.00 92.50 84 LYS A N 1
ATOM 638 C CA . LYS A 1 84 ? 1.107 2.878 4.393 1.00 92.50 84 LYS A CA 1
ATOM 639 C C . LYS A 1 84 ? 1.435 2.264 3.037 1.00 92.50 84 LYS A C 1
ATOM 641 O O . LYS A 1 84 ? 2.558 1.813 2.839 1.00 92.50 84 LYS A O 1
ATOM 646 N N . LEU A 1 85 ? 0.481 2.278 2.107 1.00 93.81 85 LEU A N 1
ATOM 647 C CA . LEU A 1 85 ? 0.691 1.753 0.762 1.00 93.81 85 LEU A CA 1
ATOM 648 C C . LEU A 1 85 ? 1.747 2.565 -0.003 1.00 93.81 85 LEU A C 1
ATOM 650 O O . LEU A 1 85 ? 2.674 1.983 -0.563 1.00 93.81 85 LEU A O 1
ATOM 654 N N . ARG A 1 86 ? 1.651 3.903 0.020 1.00 93.12 86 ARG A N 1
ATOM 655 C CA . ARG A 1 86 ? 2.651 4.782 -0.611 1.00 93.12 86 ARG A CA 1
ATOM 656 C C . ARG A 1 86 ? 4.037 4.593 -0.006 1.00 93.12 86 ARG A C 1
ATOM 658 O O . ARG A 1 86 ? 5.001 4.465 -0.751 1.00 93.12 86 ARG A O 1
ATOM 665 N N . GLU A 1 87 ? 4.129 4.533 1.318 1.00 93.44 87 GLU A N 1
ATOM 666 C CA . GLU A 1 87 ? 5.396 4.322 2.018 1.00 93.44 87 GLU A CA 1
ATOM 667 C C . GLU A 1 87 ? 6.025 2.972 1.650 1.00 93.44 87 GLU A C 1
ATOM 669 O O . GLU A 1 87 ? 7.205 2.917 1.320 1.00 93.44 87 GLU A O 1
ATOM 674 N N . ALA A 1 88 ? 5.244 1.889 1.623 1.00 94.69 88 ALA A N 1
ATOM 675 C CA . ALA A 1 88 ? 5.751 0.573 1.236 1.00 94.69 88 ALA A CA 1
ATOM 676 C C . ALA A 1 88 ? 6.248 0.543 -0.219 1.00 94.69 88 ALA A C 1
ATOM 678 O O . ALA A 1 88 ? 7.307 -0.024 -0.497 1.00 94.69 88 ALA A O 1
ATOM 679 N N . LEU A 1 89 ? 5.529 1.192 -1.142 1.00 95.06 89 LEU A N 1
ATOM 680 C CA . LEU A 1 89 ? 5.973 1.331 -2.530 1.00 95.06 89 LEU A CA 1
ATOM 681 C C . LEU A 1 89 ? 7.279 2.128 -2.618 1.00 95.06 89 LEU A C 1
ATOM 683 O O . LEU A 1 89 ? 8.223 1.667 -3.258 1.00 95.06 89 LEU A O 1
ATOM 687 N N . LEU A 1 90 ? 7.378 3.268 -1.931 1.00 94.06 90 LEU A N 1
ATOM 688 C CA . LEU A 1 90 ? 8.602 4.075 -1.889 1.00 94.06 90 LEU A CA 1
ATOM 689 C C . LEU A 1 90 ? 9.790 3.287 -1.322 1.00 94.06 90 LEU A C 1
ATOM 691 O O . LEU A 1 90 ? 10.868 3.286 -1.917 1.00 94.06 90 LEU A O 1
ATOM 695 N N . GLN A 1 91 ? 9.587 2.552 -0.229 1.00 93.50 91 GLN A N 1
ATOM 696 C CA . GLN A 1 91 ? 10.613 1.695 0.372 1.00 93.50 91 GLN A CA 1
ATOM 697 C C . GLN A 1 91 ? 11.051 0.568 -0.574 1.00 93.50 91 GLN A C 1
ATOM 699 O O . GLN A 1 91 ? 12.240 0.255 -0.650 1.00 93.50 91 GLN A O 1
ATOM 704 N N . SER A 1 92 ? 10.126 -0.002 -1.354 1.00 94.44 92 SER A N 1
ATOM 705 C CA . SER A 1 92 ? 10.453 -1.039 -2.344 1.00 94.44 92 SER A CA 1
ATOM 706 C C . SER A 1 92 ? 11.353 -0.546 -3.483 1.00 94.44 92 SER A C 1
ATOM 708 O O . SER A 1 92 ? 12.020 -1.357 -4.132 1.00 94.44 92 SER A O 1
ATOM 710 N N . GLY A 1 93 ? 11.432 0.772 -3.701 1.00 94.19 93 GLY A N 1
ATOM 711 C CA . GLY A 1 93 ? 12.294 1.385 -4.714 1.00 94.19 93 GLY A CA 1
ATOM 712 C C . GLY A 1 93 ? 13.782 1.161 -4.457 1.00 94.19 93 GLY A C 1
ATOM 713 O O . GLY A 1 93 ? 14.562 1.139 -5.406 1.00 94.19 93 GLY A O 1
ATOM 714 N N . LEU A 1 94 ? 14.166 0.906 -3.201 1.00 93.50 94 LEU A N 1
ATOM 715 C CA . LEU A 1 94 ? 15.540 0.559 -2.826 1.00 93.50 94 LEU A CA 1
ATOM 716 C C . LEU A 1 94 ? 15.984 -0.802 -3.384 1.00 93.50 94 LEU A C 1
ATOM 718 O O . LEU A 1 94 ? 17.175 -1.013 -3.582 1.00 93.50 94 LEU A O 1
ATOM 722 N N . LEU A 1 95 ? 15.039 -1.717 -3.629 1.00 92.44 95 LEU A N 1
ATOM 723 C CA . LEU A 1 95 ? 15.316 -3.081 -4.095 1.00 92.44 95 LEU A CA 1
ATOM 724 C C . LEU A 1 95 ? 14.948 -3.281 -5.570 1.00 92.44 95 LEU A C 1
ATOM 726 O O . LEU A 1 95 ? 15.705 -3.887 -6.319 1.00 92.44 95 LEU A O 1
ATOM 730 N N . SER A 1 96 ? 13.783 -2.780 -5.988 1.00 90.44 96 SER A N 1
ATOM 731 C CA . SER A 1 96 ? 13.234 -2.977 -7.341 1.00 90.44 96 SER A CA 1
ATOM 732 C C . SER A 1 96 ? 13.588 -1.856 -8.327 1.00 90.44 96 SER A C 1
ATOM 734 O O . SER A 1 96 ? 13.356 -1.987 -9.531 1.00 90.44 96 SER A O 1
ATOM 736 N N . GLY A 1 97 ? 14.178 -0.768 -7.825 1.00 93.25 97 GLY A N 1
ATOM 737 C CA . GLY A 1 97 ? 14.502 0.430 -8.585 1.00 93.25 97 GLY A CA 1
ATOM 738 C C . GLY A 1 97 ? 13.357 1.443 -8.617 1.00 93.25 97 GLY A C 1
ATOM 739 O O . GLY A 1 97 ? 12.181 1.110 -8.770 1.00 93.25 97 GLY A O 1
ATOM 740 N N . MET A 1 98 ? 13.720 2.723 -8.533 1.00 94.75 98 MET A N 1
ATOM 741 C CA . MET A 1 98 ? 12.758 3.825 -8.522 1.00 94.75 98 MET A CA 1
ATOM 742 C C . MET A 1 98 ? 11.855 3.913 -9.772 1.00 94.75 98 MET A C 1
ATOM 744 O O . MET A 1 98 ? 10.680 4.229 -9.599 1.00 94.75 98 MET A O 1
ATOM 748 N N . PRO A 1 99 ? 12.307 3.605 -11.011 1.00 93.50 99 PRO A N 1
ATOM 749 C CA . PRO A 1 99 ? 11.452 3.727 -12.197 1.00 93.50 99 PRO A CA 1
ATOM 750 C C . PRO A 1 99 ? 10.148 2.918 -12.121 1.00 93.50 99 PRO A C 1
ATOM 752 O O . PRO A 1 99 ? 9.087 3.439 -12.457 1.00 93.50 99 PRO A O 1
ATOM 755 N N . ARG A 1 100 ? 10.199 1.676 -11.614 1.00 92.88 100 ARG A N 1
ATOM 756 C CA . ARG A 1 100 ? 9.010 0.812 -11.460 1.00 92.88 100 ARG A CA 1
ATOM 757 C C . ARG A 1 100 ? 8.047 1.356 -10.409 1.00 92.88 100 ARG A C 1
ATOM 759 O O . ARG A 1 100 ? 6.829 1.353 -10.596 1.00 92.88 100 ARG A O 1
ATOM 766 N N . VAL A 1 101 ? 8.609 1.879 -9.322 1.00 95.25 101 VAL A N 1
ATOM 767 C CA . VAL A 1 101 ? 7.848 2.511 -8.243 1.00 95.25 101 VAL A CA 1
ATOM 768 C C . VAL A 1 101 ? 7.170 3.793 -8.718 1.00 95.25 101 VAL A C 1
ATOM 770 O O . VAL A 1 101 ? 6.029 4.039 -8.345 1.00 95.25 101 VAL A O 1
ATOM 773 N N . ILE A 1 102 ? 7.817 4.594 -9.568 1.00 94.69 102 ILE A N 1
ATOM 774 C CA . ILE A 1 102 ? 7.205 5.807 -10.129 1.00 94.69 102 ILE A CA 1
ATOM 775 C C . ILE A 1 102 ? 5.953 5.447 -10.933 1.00 94.69 102 ILE A C 1
ATOM 777 O O . ILE A 1 102 ? 4.891 6.003 -10.661 1.00 94.69 102 ILE A O 1
ATOM 781 N N . SER A 1 103 ? 6.043 4.487 -11.860 1.00 95.25 103 SER A N 1
ATOM 782 C CA . SER A 1 103 ? 4.879 4.037 -12.640 1.00 95.25 103 SER A CA 1
ATOM 783 C C . SER A 1 103 ? 3.754 3.518 -11.742 1.00 95.25 103 SER A C 1
ATOM 785 O O . SER A 1 103 ? 2.591 3.872 -11.915 1.00 95.25 103 SER A O 1
ATOM 787 N N . SER A 1 104 ? 4.117 2.755 -10.714 1.00 95.06 104 SER A N 1
ATOM 788 C CA . SER A 1 104 ? 3.200 2.236 -9.697 1.00 95.06 104 SER A CA 1
ATOM 789 C C . SER A 1 104 ? 2.475 3.335 -8.910 1.00 95.06 104 SER A C 1
ATOM 791 O O . SER A 1 104 ? 1.265 3.267 -8.693 1.00 95.06 104 SER A O 1
ATOM 793 N N . LEU A 1 105 ? 3.201 4.376 -8.496 1.00 94.75 105 LEU A N 1
ATOM 794 C CA . LEU A 1 105 ? 2.639 5.521 -7.780 1.00 94.75 105 LEU A CA 1
ATOM 795 C C . LEU A 1 105 ? 1.753 6.388 -8.678 1.00 94.75 105 LEU A C 1
ATOM 797 O O . LEU A 1 105 ? 0.765 6.935 -8.191 1.00 94.75 105 LEU A O 1
ATOM 801 N N . ILE A 1 106 ? 2.079 6.503 -9.969 1.00 94.69 106 ILE A N 1
ATOM 802 C CA . ILE A 1 106 ? 1.236 7.196 -10.949 1.00 94.69 106 ILE A CA 1
ATOM 803 C C . ILE A 1 106 ? -0.123 6.499 -11.050 1.00 94.69 106 ILE A C 1
ATOM 805 O O . ILE A 1 106 ? -1.143 7.172 -10.910 1.00 94.69 106 ILE A O 1
ATOM 809 N N . GLU A 1 107 ? -0.155 5.173 -11.221 1.00 94.31 107 GLU A N 1
ATOM 810 C CA . GLU A 1 107 ? -1.417 4.419 -11.279 1.00 94.31 107 GLU A CA 1
ATOM 811 C C . GLU A 1 107 ? -2.206 4.521 -9.971 1.00 94.31 107 GLU A C 1
ATOM 813 O O . GLU A 1 107 ? -3.403 4.809 -9.988 1.00 94.31 107 GLU A O 1
ATOM 818 N N . LEU A 1 108 ? -1.536 4.390 -8.823 1.00 93.44 108 LEU A N 1
ATOM 819 C CA . LEU A 1 108 ? -2.179 4.568 -7.521 1.00 93.44 108 LEU A CA 1
ATOM 820 C C . LEU A 1 108 ? -2.799 5.969 -7.364 1.00 93.44 108 LEU A C 1
ATOM 822 O O . LEU A 1 108 ? -3.892 6.112 -6.816 1.00 93.44 108 LEU A O 1
ATOM 826 N N . ASN A 1 109 ? -2.127 7.017 -7.848 1.00 92.38 109 ASN A N 1
ATOM 827 C CA . ASN A 1 109 ? -2.622 8.389 -7.741 1.00 92.38 109 ASN A CA 1
ATOM 828 C C . ASN A 1 109 ? -3.880 8.636 -8.596 1.00 92.38 109 ASN A C 1
ATOM 830 O O . ASN A 1 109 ? -4.702 9.481 -8.237 1.00 92.38 109 ASN A O 1
ATOM 834 N N . LYS A 1 110 ? -4.067 7.893 -9.696 1.00 91.50 110 LYS A N 1
ATOM 835 C CA . LYS A 1 110 ? -5.261 8.014 -10.553 1.00 91.50 110 LYS A CA 1
ATOM 836 C C . LYS A 1 110 ? -6.543 7.609 -9.828 1.00 91.50 110 LYS A C 1
ATOM 838 O O . LYS A 1 110 ? -7.551 8.286 -9.992 1.00 91.50 110 LYS A O 1
ATOM 843 N N . VAL A 1 111 ? -6.498 6.546 -9.022 1.00 90.88 111 VAL A N 1
ATOM 844 C CA . VAL A 1 111 ? -7.676 6.032 -8.295 1.00 90.88 111 VAL A CA 1
ATOM 845 C C . VAL A 1 111 ? -7.874 6.655 -6.918 1.00 90.88 111 VAL A C 1
ATOM 847 O O . VAL A 1 111 ? -8.948 6.561 -6.331 1.00 90.88 111 VAL A O 1
ATOM 850 N N . MET A 1 112 ? -6.852 7.322 -6.385 1.00 88.38 112 MET A N 1
ATOM 851 C CA . MET A 1 112 ? -6.934 7.936 -5.068 1.00 88.38 112 MET A CA 1
ATOM 852 C C . MET A 1 112 ? -7.741 9.246 -5.116 1.00 88.38 112 MET A C 1
ATOM 854 O O . MET A 1 112 ? -7.313 10.183 -5.801 1.00 88.38 112 MET A O 1
ATOM 858 N N . PRO A 1 113 ? -8.856 9.361 -4.364 1.00 85.25 113 PRO A N 1
ATOM 859 C CA . PRO A 1 113 ? -9.644 10.589 -4.310 1.00 85.25 113 PRO A CA 1
ATOM 860 C C . PRO A 1 113 ? -8.824 11.729 -3.704 1.00 85.25 113 PRO A C 1
ATOM 862 O O . PRO A 1 113 ? -7.944 11.501 -2.869 1.00 85.25 113 PRO A O 1
ATOM 865 N N . GLU A 1 114 ? -9.114 12.970 -4.105 1.00 82.38 114 GLU A N 1
ATOM 866 C CA . GLU A 1 114 ? -8.307 14.136 -3.720 1.00 82.38 114 GLU A CA 1
ATOM 867 C C . GLU A 1 114 ? -8.180 14.350 -2.213 1.00 82.38 114 GLU A C 1
ATOM 869 O O . GLU A 1 114 ? -7.173 14.882 -1.748 1.00 82.38 114 GLU A O 1
ATOM 874 N N . GLU A 1 115 ? -9.187 13.930 -1.459 1.00 83.00 115 GLU A N 1
ATOM 875 C CA . GLU A 1 115 ? -9.230 14.011 -0.001 1.00 83.00 115 GLU A CA 1
ATOM 876 C C . GLU A 1 115 ? -8.176 13.098 0.643 1.00 83.00 115 GLU A C 1
ATOM 878 O O . GLU A 1 115 ? -7.583 13.442 1.662 1.00 83.00 115 GLU A O 1
ATOM 883 N N . LEU A 1 116 ? -7.890 11.950 0.019 1.00 82.06 116 LEU A N 1
ATOM 884 C CA . LEU A 1 116 ? -6.891 10.991 0.491 1.00 82.06 116 LEU A CA 1
ATOM 885 C C . LEU A 1 116 ? -5.482 11.302 -0.024 1.00 82.06 116 LEU A C 1
ATOM 887 O O . LEU A 1 116 ? -4.518 10.675 0.426 1.00 82.06 116 LEU A O 1
ATOM 891 N N . ARG A 1 117 ? -5.331 12.259 -0.949 1.00 82.12 117 ARG A N 1
ATOM 892 C CA . ARG A 1 117 ? -4.022 12.701 -1.440 1.00 82.12 117 ARG A CA 1
ATOM 893 C C . ARG A 1 117 ? -3.334 13.553 -0.380 1.00 82.12 117 ARG A C 1
ATOM 895 O O . ARG A 1 117 ? -3.906 14.482 0.184 1.00 82.12 117 ARG A O 1
ATOM 902 N N . GLU A 1 118 ? -2.068 13.252 -0.115 1.00 73.81 118 GLU A N 1
ATOM 903 C CA . GLU A 1 118 ? -1.275 14.052 0.813 1.00 73.81 118 GLU A CA 1
ATOM 904 C C . GLU A 1 118 ? -0.938 15.406 0.195 1.00 73.81 118 GLU A C 1
ATOM 906 O O . GLU A 1 118 ? -0.139 15.499 -0.731 1.00 73.81 118 GLU A O 1
ATOM 911 N N . LYS A 1 119 ? -1.556 16.463 0.727 1.00 73.75 119 LYS A N 1
ATOM 912 C CA . LYS A 1 119 ? -1.296 17.853 0.322 1.00 73.75 119 LYS A CA 1
ATOM 913 C C . LYS A 1 119 ? -0.274 18.556 1.228 1.00 73.75 119 LYS A C 1
ATOM 915 O O . LYS A 1 119 ? 0.220 19.621 0.880 1.00 73.75 119 LYS A O 1
ATOM 920 N N . ALA A 1 120 ? 0.052 17.974 2.385 1.00 69.94 120 ALA A N 1
ATOM 921 C CA . ALA A 1 120 ? 0.891 18.593 3.409 1.00 69.94 120 ALA A CA 1
ATOM 922 C C . ALA A 1 120 ? 2.123 17.745 3.755 1.00 69.94 120 ALA A C 1
ATOM 924 O O . ALA A 1 120 ? 2.060 16.517 3.811 1.00 69.94 120 ALA A O 1
ATOM 925 N N . VAL A 1 121 ? 3.236 18.419 4.056 1.00 72.19 121 VAL A N 1
ATOM 926 C CA . VAL A 1 121 ? 4.474 17.786 4.526 1.00 72.19 121 VAL A CA 1
ATOM 927 C C . VAL A 1 121 ? 4.247 17.181 5.915 1.00 72.19 121 VAL A C 1
ATOM 929 O O . VAL A 1 121 ? 3.995 17.900 6.878 1.00 72.19 121 VAL A O 1
ATOM 932 N N . LEU A 1 122 ? 4.377 15.856 6.037 1.00 69.94 122 LEU A N 1
ATOM 933 C CA . LEU A 1 122 ? 4.192 15.136 7.308 1.00 69.94 122 LEU A CA 1
ATOM 934 C C . LEU A 1 122 ? 5.355 15.330 8.298 1.00 69.94 122 LEU A C 1
ATOM 936 O O . LEU A 1 122 ? 5.219 15.082 9.500 1.00 69.94 122 LEU A O 1
ATOM 940 N N . ARG A 1 123 ? 6.526 15.766 7.813 1.00 67.88 123 ARG A N 1
ATOM 941 C CA . ARG A 1 123 ? 7.684 16.042 8.666 1.00 67.88 123 ARG A CA 1
ATOM 942 C C . ARG A 1 123 ? 7.429 17.312 9.474 1.00 67.88 123 ARG A C 1
ATOM 944 O O . ARG A 1 123 ? 7.227 18.388 8.928 1.00 67.88 123 ARG A O 1
ATOM 951 N N . ASN A 1 124 ? 7.522 17.194 10.797 1.00 69.31 124 ASN A N 1
ATOM 952 C CA . ASN A 1 124 ? 7.488 18.351 11.685 1.00 69.31 124 ASN A CA 1
ATOM 953 C C . ASN A 1 124 ? 8.781 19.164 11.526 1.00 69.31 124 ASN A C 1
ATOM 955 O O . ASN A 1 124 ? 9.765 18.894 12.215 1.00 69.31 124 ASN A O 1
ATOM 959 N N . THR A 1 125 ? 8.777 20.167 10.650 1.00 74.06 125 THR A N 1
ATOM 960 C CA . THR A 1 125 ? 9.931 21.057 10.410 1.00 74.06 125 THR A CA 1
ATOM 961 C C . THR A 1 125 ? 10.354 21.829 11.665 1.00 74.06 125 THR A C 1
ATOM 963 O O . THR A 1 125 ? 11.501 22.233 11.789 1.00 74.06 125 THR A O 1
ATOM 966 N N . LYS A 1 126 ? 9.445 21.992 12.634 1.00 77.19 126 LYS A N 1
ATOM 967 C CA . LYS A 1 126 ? 9.682 22.742 13.877 1.00 77.19 126 LYS A CA 1
ATOM 968 C C . LYS A 1 126 ? 10.428 21.960 14.970 1.00 77.19 126 LYS A C 1
ATOM 970 O O . LYS A 1 126 ? 10.780 22.552 15.984 1.00 77.19 126 LYS A O 1
ATOM 975 N N . LYS A 1 127 ? 10.648 20.648 14.814 1.00 74.31 127 LYS A N 1
ATOM 976 C CA . LYS A 1 127 ? 11.331 19.836 15.838 1.00 74.31 127 LYS A CA 1
ATOM 977 C C . LYS A 1 127 ? 12.846 19.958 15.702 1.00 74.31 127 LYS A C 1
ATOM 979 O O . LYS A 1 127 ? 13.399 19.653 14.648 1.00 74.31 127 LYS A O 1
ATOM 984 N N . ASN A 1 128 ? 13.507 20.365 16.784 1.00 76.38 128 ASN A N 1
ATOM 985 C CA . ASN A 1 128 ? 14.966 20.440 16.865 1.00 76.38 128 ASN A CA 1
ATOM 986 C C . ASN A 1 128 ? 15.576 19.025 16.995 1.00 76.38 128 ASN A C 1
ATOM 988 O O . ASN A 1 128 ? 14.960 18.116 17.557 1.00 76.38 128 ASN A O 1
ATOM 992 N N . MET A 1 129 ? 16.801 18.839 16.496 1.00 70.62 129 MET A N 1
ATOM 993 C CA . MET A 1 129 ? 17.544 17.572 16.472 1.00 70.62 129 MET A CA 1
ATOM 994 C C . MET A 1 129 ? 17.642 16.903 17.854 1.00 70.62 129 MET A C 1
ATOM 996 O O . MET A 1 129 ? 17.545 15.681 17.964 1.00 70.62 129 MET A O 1
ATOM 1000 N N . ALA A 1 130 ? 17.754 17.707 18.916 1.00 73.44 130 ALA A N 1
ATOM 1001 C CA . ALA A 1 130 ? 17.796 17.235 20.300 1.00 73.44 130 ALA A CA 1
ATOM 1002 C C . ALA A 1 130 ? 16.495 16.539 20.757 1.00 73.44 130 ALA A C 1
ATOM 1004 O O . ALA A 1 130 ? 16.533 15.599 21.548 1.00 73.44 130 ALA A O 1
ATOM 1005 N N . GLU A 1 131 ? 15.333 16.955 20.245 1.00 71.12 131 GLU A N 1
ATOM 1006 C CA . GLU A 1 131 ? 14.047 16.338 20.602 1.00 71.12 131 GLU A CA 1
ATOM 1007 C C . GLU A 1 131 ? 13.853 14.987 19.887 1.00 71.12 131 GLU A C 1
ATOM 1009 O O . GLU A 1 131 ? 13.252 14.051 20.426 1.00 71.12 131 GLU A O 1
ATOM 1014 N N . LEU A 1 132 ? 14.397 14.862 18.672 1.00 67.50 132 LEU A N 1
ATOM 1015 C CA . LEU A 1 132 ? 14.341 13.634 17.877 1.00 67.50 132 LEU A CA 1
ATOM 1016 C C . LEU A 1 132 ? 15.228 12.534 18.475 1.00 67.50 132 LEU A C 1
ATOM 1018 O O . LEU A 1 132 ? 14.786 11.385 18.588 1.00 67.50 132 LEU A O 1
ATOM 1022 N N . SER A 1 133 ? 16.442 12.882 18.915 1.00 69.69 133 SER A N 1
ATOM 1023 C CA . SER A 1 133 ? 17.351 11.924 19.554 1.00 69.69 133 SER A CA 1
ATOM 1024 C C . SER A 1 133 ? 16.757 11.377 20.858 1.00 69.69 133 SER A C 1
ATOM 1026 O O . SER A 1 133 ? 16.709 10.157 21.039 1.00 69.69 133 SER A O 1
ATOM 1028 N N . ALA A 1 134 ? 16.174 12.236 21.700 1.00 72.56 134 ALA A N 1
ATOM 1029 C CA . ALA A 1 134 ? 15.546 11.846 22.964 1.00 72.56 134 ALA A CA 1
ATOM 1030 C C . ALA A 1 134 ? 14.360 10.871 22.794 1.00 72.56 134 ALA A C 1
ATOM 1032 O O . ALA A 1 134 ? 14.208 9.926 23.576 1.00 72.56 134 ALA A O 1
ATOM 1033 N N . LYS A 1 135 ? 13.528 11.048 21.755 1.00 63.94 135 LYS A N 1
ATOM 1034 C CA . LYS A 1 135 ? 12.407 10.131 21.458 1.00 63.94 135 LYS A CA 1
ATOM 1035 C C . LYS A 1 135 ? 12.870 8.757 20.978 1.00 63.94 135 LYS A C 1
ATOM 1037 O O . LYS A 1 135 ? 12.314 7.751 21.420 1.00 63.94 135 LYS A O 1
ATOM 1042 N N . SER A 1 136 ? 13.900 8.701 20.132 1.00 57.69 136 SER A N 1
ATOM 1043 C CA . SER A 1 136 ? 14.457 7.426 19.655 1.00 57.69 136 SER A CA 1
ATOM 1044 C C . SER A 1 136 ? 15.050 6.580 20.790 1.00 57.69 136 SER A C 1
ATOM 1046 O O . SER A 1 136 ? 14.943 5.355 20.772 1.00 57.69 136 SER A O 1
ATOM 1048 N N . VAL A 1 137 ? 15.611 7.232 21.815 1.00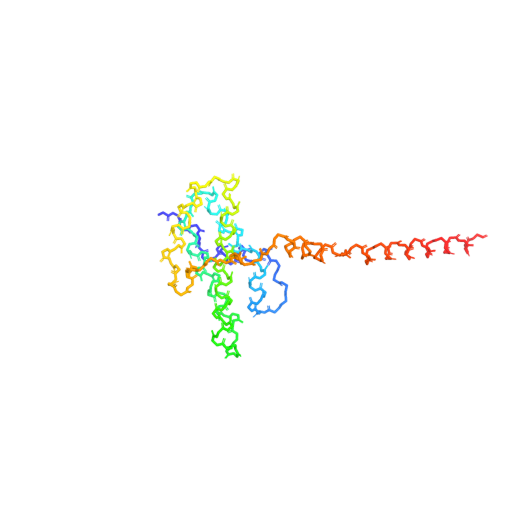 55.88 137 VAL A N 1
ATOM 1049 C CA . VAL A 1 137 ? 16.158 6.578 23.011 1.00 55.88 137 VAL A CA 1
ATOM 1050 C C . VAL A 1 137 ? 15.038 6.061 23.921 1.00 55.88 137 VAL A C 1
ATOM 1052 O O . VAL A 1 137 ? 15.124 4.933 24.403 1.00 55.88 137 VAL A O 1
ATOM 1055 N N . ARG A 1 138 ? 13.937 6.812 24.097 1.00 46.75 138 ARG A N 1
ATOM 1056 C CA . ARG A 1 138 ? 12.765 6.351 24.876 1.00 46.75 138 ARG A CA 1
ATOM 1057 C C . ARG A 1 138 ? 12.057 5.143 24.261 1.00 46.75 138 ARG A C 1
ATOM 1059 O O . ARG A 1 138 ? 11.621 4.270 25.003 1.00 46.75 138 ARG A O 1
ATOM 1066 N N . GLN A 1 139 ? 11.956 5.065 22.933 1.00 53.38 139 GLN A N 1
ATOM 1067 C CA . GLN A 1 139 ? 11.340 3.916 22.250 1.00 53.38 139 GLN A CA 1
ATOM 1068 C C . GLN A 1 139 ? 12.241 2.667 22.205 1.00 53.38 139 GLN A C 1
ATOM 1070 O O . GLN A 1 139 ? 11.743 1.576 21.939 1.00 53.38 139 GLN A O 1
ATOM 1075 N N . ARG A 1 140 ? 13.541 2.798 22.510 1.00 40.25 140 ARG A N 1
ATOM 1076 C CA . ARG A 1 140 ? 14.493 1.681 22.665 1.00 40.25 140 ARG A CA 1
ATOM 1077 C C . ARG A 1 140 ? 14.595 1.150 24.104 1.00 40.25 140 ARG A C 1
ATOM 1079 O O . ARG A 1 140 ? 15.519 0.395 24.400 1.00 40.25 140 ARG A O 1
ATOM 1086 N N . LEU A 1 141 ? 13.687 1.512 25.015 1.00 44.59 141 LEU A N 1
ATOM 1087 C CA . LEU A 1 141 ? 13.630 0.856 26.325 1.00 44.59 141 LEU A CA 1
ATOM 1088 C C . LEU A 1 141 ? 13.104 -0.587 26.176 1.00 44.59 141 LEU A C 1
ATOM 1090 O O . LEU A 1 141 ? 12.250 -0.863 25.333 1.00 44.59 141 LEU A O 1
ATOM 1094 N N . PRO A 1 142 ? 13.650 -1.552 26.928 1.00 46.19 142 PRO A N 1
ATOM 1095 C CA . PRO A 1 142 ? 13.883 -2.879 26.387 1.00 46.19 142 PRO A CA 1
ATOM 1096 C C . PRO A 1 142 ? 12.694 -3.817 26.617 1.00 46.19 142 PRO A C 1
ATOM 1098 O O . PRO A 1 142 ? 12.390 -4.171 27.757 1.00 46.19 142 PRO A O 1
ATOM 1101 N N . ARG A 1 143 ? 12.135 -4.376 25.533 1.00 48.75 143 ARG A N 1
ATOM 1102 C CA . ARG A 1 143 ? 11.386 -5.654 25.579 1.00 48.75 143 ARG A CA 1
ATOM 1103 C C . ARG A 1 143 ? 12.221 -6.811 26.168 1.00 48.75 143 ARG A C 1
ATOM 1105 O O . ARG A 1 143 ? 11.675 -7.860 26.489 1.00 48.75 143 ARG A O 1
ATOM 1112 N N . SER A 1 144 ? 13.531 -6.631 26.349 1.00 50.22 144 SER A N 1
ATOM 1113 C CA . SER A 1 144 ? 14.459 -7.641 26.862 1.00 50.22 144 SER A CA 1
ATOM 1114 C C . SER A 1 144 ? 14.498 -7.801 28.388 1.00 50.22 144 SER A C 1
ATOM 1116 O O . SER A 1 144 ? 15.119 -8.755 28.849 1.00 50.22 144 SER A O 1
ATOM 1118 N N . ARG A 1 145 ? 13.809 -6.980 29.201 1.00 45.53 145 ARG A N 1
ATOM 1119 C CA . ARG A 1 145 ? 13.757 -7.239 30.661 1.00 45.53 145 ARG A CA 1
ATOM 1120 C C . ARG A 1 145 ? 12.810 -8.373 31.073 1.00 45.53 145 ARG A C 1
ATOM 1122 O O . ARG A 1 145 ? 13.084 -9.025 32.071 1.00 45.53 145 ARG A O 1
ATOM 1129 N N . LEU A 1 146 ? 11.768 -8.671 30.294 1.00 47.69 146 LEU A N 1
ATOM 1130 C CA . LEU A 1 146 ? 10.847 -9.780 30.599 1.00 47.69 146 LEU A CA 1
ATOM 1131 C C . LEU A 1 146 ? 11.394 -11.153 30.177 1.00 47.69 146 LEU A C 1
ATOM 1133 O O . LEU A 1 146 ? 11.127 -12.152 30.839 1.00 47.69 146 LEU A O 1
ATOM 1137 N N . VAL A 1 147 ? 12.210 -11.213 29.120 1.00 51.94 147 VAL A N 1
ATOM 1138 C CA . VAL A 1 147 ? 12.766 -12.488 28.631 1.00 51.94 147 VAL A CA 1
ATOM 1139 C C . VAL A 1 147 ? 13.903 -12.983 29.530 1.00 51.94 147 VAL A C 1
ATOM 1141 O O . VAL A 1 147 ? 13.970 -14.170 29.839 1.00 51.94 147 VAL A O 1
ATOM 1144 N N . VAL A 1 148 ? 14.760 -12.087 30.029 1.00 49.28 148 VAL A N 1
ATOM 1145 C CA . VAL A 1 148 ? 15.895 -12.482 30.884 1.00 49.28 148 VAL A CA 1
ATOM 1146 C C . VAL A 1 148 ? 15.428 -12.940 32.272 1.00 49.28 148 VAL A C 1
ATOM 1148 O O . VAL A 1 148 ? 15.966 -13.909 32.805 1.00 49.28 148 VAL A O 1
ATOM 1151 N N . GLN A 1 149 ? 14.376 -12.331 32.830 1.00 46.69 149 GLN A N 1
ATOM 1152 C CA . GLN A 1 149 ? 13.846 -12.733 34.139 1.00 46.69 149 GLN A CA 1
ATOM 1153 C C . GLN A 1 149 ? 13.201 -14.131 34.098 1.00 46.69 149 GLN A C 1
ATOM 1155 O O . GLN A 1 149 ? 13.381 -14.924 35.021 1.00 46.69 149 GLN A O 1
ATOM 1160 N N . HIS A 1 150 ? 12.540 -14.480 32.987 1.00 48.84 150 HIS A N 1
ATOM 1161 C CA . HIS A 1 150 ? 11.962 -15.811 32.790 1.00 48.84 150 HIS A CA 1
ATOM 1162 C C . HIS A 1 150 ? 13.018 -16.915 32.614 1.00 48.84 150 HIS A C 1
ATOM 1164 O O . HIS A 1 150 ? 12.814 -18.033 33.092 1.00 48.84 150 HIS A O 1
ATOM 1170 N N . TYR A 1 151 ? 14.152 -16.618 31.970 1.00 50.53 151 TYR A N 1
ATOM 1171 C CA . TYR A 1 151 ? 15.253 -17.579 31.822 1.00 50.53 151 TYR A CA 1
ATOM 1172 C C . TYR A 1 151 ? 16.036 -17.789 33.127 1.00 50.53 151 TYR A C 1
ATOM 1174 O O . TYR A 1 151 ? 16.454 -18.914 33.414 1.00 50.53 151 TYR A O 1
ATOM 1182 N N . TRP A 1 152 ? 16.184 -16.749 33.953 1.00 50.03 152 TRP A N 1
ATOM 1183 C CA . TRP A 1 152 ? 16.870 -16.861 35.243 1.00 50.03 152 TRP A CA 1
ATOM 1184 C C . TRP A 1 152 ? 16.047 -17.660 36.270 1.00 50.03 152 TRP A C 1
ATOM 1186 O O . TRP A 1 152 ? 16.579 -18.575 36.899 1.00 50.03 152 TRP A O 1
ATOM 1196 N N . LEU A 1 153 ? 14.726 -17.431 36.355 1.00 51.09 153 LEU A N 1
ATOM 1197 C CA . LEU A 1 153 ? 13.845 -18.211 37.242 1.00 51.09 153 LEU A CA 1
ATOM 1198 C C . LEU A 1 153 ? 13.756 -19.696 36.848 1.00 51.09 153 LEU A C 1
ATOM 1200 O O . LEU A 1 153 ? 13.756 -20.566 37.719 1.00 51.09 153 LEU A O 1
ATOM 1204 N N . ARG A 1 154 ? 13.719 -20.014 35.545 1.00 53.09 154 ARG A N 1
ATOM 1205 C CA . ARG A 1 154 ? 13.701 -21.415 35.082 1.00 53.09 154 ARG A CA 1
ATOM 1206 C C . ARG A 1 154 ? 15.018 -22.144 35.323 1.00 53.09 154 ARG A C 1
ATOM 1208 O O . ARG A 1 154 ? 15.006 -23.356 35.521 1.00 53.09 154 ARG A O 1
ATOM 1215 N N . SER A 1 155 ? 16.134 -21.421 35.311 1.00 53.91 155 SER A N 1
ATOM 1216 C CA . SER A 1 155 ? 17.443 -22.018 35.565 1.00 53.91 155 SER A CA 1
ATOM 1217 C C . SER A 1 155 ? 17.610 -22.343 37.050 1.00 53.91 155 SER A C 1
ATOM 1219 O O . SER A 1 155 ? 18.045 -23.443 37.367 1.00 53.91 155 SER A O 1
ATOM 1221 N N . HIS A 1 156 ? 17.159 -21.478 37.967 1.00 51.72 156 HIS A N 1
ATOM 1222 C CA . HIS A 1 156 ? 17.276 -21.737 39.410 1.00 51.72 156 HIS A CA 1
ATOM 1223 C C . HIS A 1 156 ? 16.365 -22.863 39.933 1.00 51.72 156 HIS A C 1
ATOM 1225 O O . HIS A 1 156 ? 16.801 -23.639 40.785 1.00 51.72 156 HIS A O 1
ATOM 1231 N N . LEU A 1 157 ? 15.146 -23.031 39.397 1.00 53.34 157 LEU A N 1
ATOM 1232 C CA . LEU A 1 157 ? 14.278 -24.153 39.798 1.00 53.34 157 LEU A CA 1
ATOM 1233 C C . LEU A 1 157 ? 14.808 -25.523 39.346 1.00 53.34 157 LEU A C 1
ATOM 1235 O O . LEU A 1 157 ? 14.519 -26.532 39.984 1.00 53.34 157 LEU A O 1
ATOM 1239 N N . ARG A 1 158 ? 15.603 -25.576 38.271 1.00 50.94 158 ARG A N 1
ATOM 1240 C CA . ARG A 1 158 ? 16.145 -26.839 37.753 1.00 50.94 158 ARG A CA 1
ATOM 1241 C C . ARG A 1 158 ? 17.314 -27.372 38.592 1.00 50.94 158 ARG A C 1
ATOM 1243 O O . ARG A 1 158 ? 17.478 -28.583 38.676 1.00 50.94 158 ARG A O 1
ATOM 1250 N N . TRP A 1 159 ? 18.069 -26.494 39.256 1.00 54.00 159 TRP A N 1
ATOM 1251 C CA . TRP A 1 159 ? 19.141 -26.894 40.179 1.00 54.00 159 TRP A CA 1
ATOM 1252 C C . TRP A 1 159 ? 18.608 -27.389 41.529 1.00 54.00 159 TRP A C 1
ATOM 1254 O O . TRP A 1 159 ? 19.140 -28.353 42.068 1.00 54.00 159 TRP A O 1
ATOM 1264 N N . HIS A 1 160 ? 17.514 -26.815 42.042 1.00 53.19 160 HIS A N 1
ATOM 1265 C CA . HIS A 1 160 ? 16.908 -27.300 43.288 1.00 53.19 160 HIS A CA 1
ATOM 1266 C C . HIS A 1 160 ? 16.245 -28.677 43.146 1.00 53.19 160 HIS A C 1
ATOM 1268 O O . HIS A 1 160 ? 16.286 -29.464 44.085 1.00 53.19 160 HIS A O 1
ATOM 1274 N N . PHE A 1 161 ? 15.686 -29.005 41.976 1.00 51.75 161 PHE A N 1
ATOM 1275 C CA . PHE A 1 161 ? 15.063 -30.316 41.755 1.00 51.75 161 PHE A CA 1
ATOM 1276 C C . PHE A 1 161 ? 16.080 -31.458 41.585 1.00 51.75 161 PHE A C 1
ATOM 1278 O O . PHE A 1 161 ? 15.757 -32.605 41.870 1.00 51.75 161 PHE A O 1
ATOM 1285 N N . LEU A 1 162 ? 17.310 -31.159 41.152 1.00 52.81 162 LEU A N 1
ATOM 1286 C CA . LEU A 1 162 ? 18.383 -32.154 41.016 1.00 52.81 162 LEU A CA 1
ATOM 1287 C C . LEU A 1 162 ? 19.148 -32.414 42.324 1.00 52.81 162 LEU A C 1
ATOM 1289 O O . LEU A 1 162 ? 19.775 -33.458 42.449 1.00 52.81 162 LEU A O 1
ATOM 1293 N N . ALA A 1 163 ? 19.080 -31.505 43.300 1.00 53.75 163 ALA A N 1
ATOM 1294 C CA . ALA A 1 163 ? 19.758 -31.648 44.592 1.00 53.75 163 ALA A CA 1
ATOM 1295 C C . ALA A 1 163 ? 18.944 -32.420 45.655 1.00 53.75 163 ALA A C 1
ATOM 1297 O O . ALA A 1 163 ? 19.466 -32.711 46.722 1.00 53.75 163 ALA A O 1
ATOM 1298 N N . LEU A 1 164 ? 17.673 -32.736 45.379 1.00 51.75 164 LEU A N 1
ATOM 1299 C CA . LEU A 1 164 ? 16.755 -33.444 46.290 1.00 51.75 164 LEU A CA 1
ATOM 1300 C C . LEU A 1 164 ? 16.489 -34.905 45.880 1.00 51.75 164 LEU A C 1
ATOM 1302 O O . LEU A 1 164 ? 15.647 -35.565 46.481 1.00 51.75 164 LEU A O 1
ATOM 1306 N N . ALA A 1 165 ? 17.182 -35.397 44.848 1.00 53.41 165 ALA A N 1
ATOM 1307 C CA . ALA A 1 165 ? 17.004 -36.736 44.280 1.00 53.41 165 ALA A CA 1
ATOM 1308 C C . ALA A 1 165 ? 18.278 -37.610 44.339 1.00 53.41 165 ALA A C 1
ATOM 1310 O O . ALA A 1 165 ? 18.378 -38.587 43.596 1.00 53.41 165 ALA A O 1
ATOM 1311 N N . GLY A 1 166 ? 19.240 -37.262 45.197 1.00 44.97 166 GLY A N 1
ATOM 1312 C CA . GLY A 1 166 ? 20.404 -38.084 45.549 1.00 44.97 166 GLY A CA 1
ATOM 1313 C C . GLY A 1 166 ? 20.550 -38.154 47.059 1.00 44.97 166 GLY A C 1
ATOM 1314 O O . GLY A 1 166 ? 21.058 -39.190 47.533 1.00 44.97 166 GLY A O 1
#

Sequen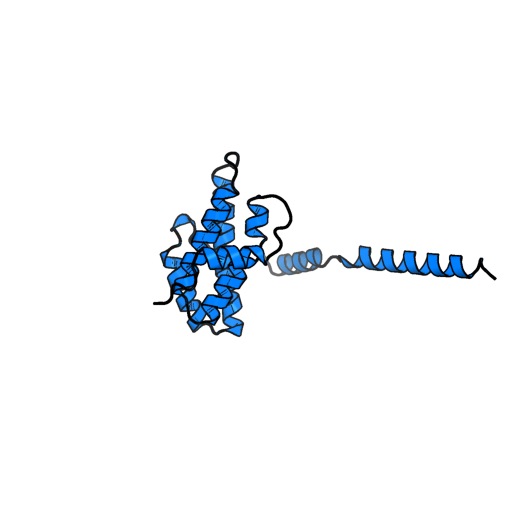ce (166 aa):
MATLATTTFLDHLKSIYPARGSLTSEAVLANPWFLVAAVAFSSSNIPEAIPVVFDYALNDLKQAQSHDLTSETAFQERLGLARKLREALLQSGLLSGMPRVISSLIELNKVMPEELREKAVLRNTKKNMAELSAKSVRQRLPRSRLVVQHYWLRSHLRWHFLALAG

Foldseek 3Di:
DDLPLDPVVLVVLQVVWDQDDALALVSLLPTCSLLVVLLVCLLVLNLLNNLSSLVSSLVSSVVNPDPPDDPVVSLVSNLSSLVSNLVSLVVSCVPSNVVSSVSNVVNNVVNDDPSSDDPDDPDPPPDDPVVVVVVVVVVVPDPPVVVVVVVVVVVVVVVVVVVVPD